Protein AF-A0A6N9B6I9-F1 (afdb_monomer)

Mean predicted aligned error: 2.63 Å

Radius of gyration: 11.9 Å; Cα contacts (8 Å, |Δi|>4): 116; chains: 1; bounding box: 31×24×28 Å

Sequence (80 aa):
EWNLRFDESIRFLGKCNYRDKTIHLSRSHTLDGKDSEIRDTILHEIAHALAGPKARHGPKWKTIAKQIGAKPRASFKPDT

Secondary structure (DSSP, 8-state):
--EEEEE--SS-SEEEETTTTEEEEEHHHHHHS-HHHHHHHHHHHHHHHHH-GGGTTSHHHHHHHHHTT----SS-----

Foldseek 3Di:
DAAEEEDCDPPDQWDQDPVRRYIYGYPCCVVVPDPVQNVLRVLLNVLCVVQDDVCQLHPSSLVSCVVSVHDSDNDDDHDD

pLDDT: mean 95.26, std 4.76, range [68.44, 98.62]

Structure (mmCIF, N/CA/C/O backbone):
data_AF-A0A6N9B6I9-F1
#
_entry.id   AF-A0A6N9B6I9-F1
#
loop_
_atom_site.group_PDB
_atom_site.id
_atom_site.type_symbol
_atom_site.label_atom_id
_atom_site.label_alt_id
_atom_site.label_comp_id
_atom_site.label_asym_id
_atom_site.label_entity_id
_atom_site.label_seq_id
_atom_site.pdbx_PDB_ins_code
_atom_site.Cartn_x
_atom_site.Cartn_y
_atom_site.Cartn_z
_atom_site.occupancy
_atom_site.B_iso_or_equiv
_atom_site.auth_seq_id
_atom_site.auth_comp_id
_atom_site.auth_asym_id
_atom_site.auth_atom_id
_atom_site.pdbx_PDB_model_num
ATOM 1 N N . GLU A 1 1 ? -15.597 4.986 -3.718 1.00 87.75 1 GLU A N 1
ATOM 2 C CA . GLU A 1 1 ? -14.625 4.570 -4.745 1.00 87.75 1 GLU A CA 1
ATOM 3 C C . GLU A 1 1 ? -13.232 5.048 -4.355 1.00 87.75 1 GLU A C 1
ATOM 5 O O . GLU A 1 1 ? -13.144 6.000 -3.578 1.00 87.75 1 GLU A O 1
ATOM 10 N N . TRP A 1 2 ? -12.189 4.343 -4.799 1.00 96.50 2 TRP A N 1
ATOM 11 C CA . TRP A 1 2 ? -10.778 4.691 -4.588 1.00 96.50 2 TRP A CA 1
ATOM 12 C C . TRP A 1 2 ? -10.124 4.979 -5.939 1.00 96.50 2 TRP A C 1
ATOM 14 O O . TRP A 1 2 ? -10.459 4.332 -6.927 1.00 96.50 2 TRP A O 1
ATOM 24 N N . ASN A 1 3 ? -9.185 5.919 -5.965 1.00 97.25 3 ASN A N 1
ATOM 25 C CA . ASN A 1 3 ? -8.418 6.282 -7.151 1.00 97.25 3 ASN A CA 1
ATOM 26 C C . ASN A 1 3 ? -7.016 5.672 -7.107 1.00 97.25 3 ASN A C 1
ATOM 28 O O . ASN A 1 3 ? -6.444 5.498 -6.031 1.00 97.25 3 ASN A O 1
ATOM 32 N N . LEU A 1 4 ? -6.437 5.432 -8.282 1.00 96.12 4 LEU A N 1
ATOM 33 C CA . LEU A 1 4 ? -5.021 5.117 -8.446 1.00 96.12 4 LEU A CA 1
ATOM 34 C C . LEU A 1 4 ? -4.330 6.288 -9.149 1.00 96.12 4 LEU A C 1
ATOM 36 O O . LEU A 1 4 ? -4.837 6.789 -10.154 1.00 96.12 4 LEU A O 1
ATOM 40 N N . ARG A 1 5 ? -3.185 6.733 -8.630 1.00 97.00 5 ARG A N 1
ATOM 41 C CA . ARG A 1 5 ? -2.360 7.774 -9.253 1.00 97.00 5 ARG A CA 1
ATOM 42 C C . ARG A 1 5 ? -0.892 7.389 -9.249 1.00 97.00 5 ARG A C 1
ATOM 44 O O . ARG A 1 5 ? -0.402 6.797 -8.293 1.00 97.00 5 ARG A O 1
ATOM 51 N N . PHE A 1 6 ? -0.190 7.799 -10.294 1.00 96.69 6 PHE A N 1
ATOM 52 C CA . PHE A 1 6 ? 1.263 7.739 -10.336 1.00 96.69 6 PHE A CA 1
ATOM 53 C C . PHE A 1 6 ? 1.859 9.067 -9.863 1.00 96.69 6 PHE A C 1
ATOM 55 O O . PHE A 1 6 ? 1.333 10.132 -10.188 1.00 96.69 6 PHE A O 1
ATOM 62 N N . ASP A 1 7 ? 2.935 8.992 -9.089 1.00 93.56 7 ASP A N 1
ATOM 63 C CA . ASP A 1 7 ? 3.638 10.126 -8.489 1.00 93.56 7 ASP A CA 1
ATOM 64 C C . ASP A 1 7 ? 5.134 10.064 -8.847 1.00 93.56 7 ASP A C 1
ATOM 66 O O . ASP A 1 7 ? 5.699 8.977 -8.952 1.00 93.56 7 ASP A O 1
ATOM 70 N N . GLU A 1 8 ? 5.786 11.215 -9.023 1.00 93.62 8 GLU A N 1
ATOM 71 C CA . GLU A 1 8 ? 7.232 11.299 -9.317 1.00 93.62 8 GLU A CA 1
ATOM 72 C C . GLU A 1 8 ? 8.110 11.133 -8.059 1.00 93.62 8 GLU A C 1
ATOM 74 O O . GLU A 1 8 ? 9.328 11.311 -8.095 1.00 93.62 8 GLU A O 1
ATOM 79 N N . SER A 1 9 ? 7.509 10.836 -6.906 1.00 89.88 9 SER A N 1
ATOM 80 C CA . SER A 1 9 ? 8.223 10.653 -5.649 1.00 89.88 9 SER A CA 1
ATOM 81 C C . SER A 1 9 ? 9.233 9.509 -5.712 1.00 89.88 9 SER A C 1
ATOM 83 O O . SER A 1 9 ? 8.909 8.365 -6.027 1.00 89.88 9 SER A O 1
ATOM 85 N N . ILE A 1 10 ? 10.449 9.817 -5.267 1.00 88.88 10 ILE A N 1
ATOM 86 C CA . ILE A 1 10 ? 11.523 8.853 -4.989 1.00 88.88 10 ILE A CA 1
ATOM 87 C C . ILE A 1 10 ? 11.602 8.469 -3.500 1.00 88.88 10 ILE A C 1
ATOM 89 O O . ILE A 1 10 ? 12.490 7.730 -3.089 1.00 88.88 10 ILE A O 1
ATOM 93 N N . ARG A 1 11 ? 10.713 9.017 -2.656 1.00 92.44 11 ARG A N 1
ATOM 94 C CA . ARG A 1 11 ? 10.756 8.838 -1.190 1.00 92.44 11 ARG A CA 1
ATOM 95 C C . ARG A 1 11 ? 9.908 7.672 -0.692 1.00 92.44 11 ARG A C 1
ATOM 97 O O . ARG A 1 11 ? 10.090 7.227 0.437 1.00 92.44 11 ARG A O 1
ATOM 104 N N . PHE A 1 12 ? 8.949 7.225 -1.493 1.00 94.44 12 PHE A N 1
ATOM 105 C CA . PHE A 1 12 ? 8.061 6.113 -1.175 1.00 94.44 12 PHE A CA 1
ATOM 106 C C . PHE A 1 12 ? 7.764 5.328 -2.447 1.00 94.44 12 PHE A C 1
ATOM 108 O O . PHE A 1 12 ? 7.725 5.909 -3.524 1.00 94.44 12 PHE A O 1
ATOM 115 N N . LEU A 1 13 ? 7.529 4.025 -2.313 1.00 96.19 13 LEU A N 1
ATOM 116 C CA . LEU A 1 13 ? 7.133 3.168 -3.435 1.00 96.19 13 LEU A CA 1
ATOM 117 C C . LEU A 1 13 ? 5.620 3.234 -3.678 1.00 96.19 13 LEU A C 1
ATOM 119 O O . LEU A 1 13 ? 5.170 3.263 -4.821 1.00 96.19 13 LEU A O 1
ATOM 123 N N . GLY A 1 14 ? 4.847 3.327 -2.594 1.00 96.75 14 GLY A N 1
ATOM 124 C CA . GLY A 1 14 ? 3.404 3.525 -2.599 1.00 96.75 14 GLY A CA 1
ATOM 125 C C . GLY A 1 14 ? 2.944 4.369 -1.409 1.00 96.75 14 GLY A C 1
ATOM 126 O O . GLY A 1 14 ? 3.705 4.595 -0.462 1.00 96.75 14 GLY A O 1
ATOM 127 N N . LYS A 1 15 ? 1.719 4.899 -1.484 1.00 97.31 15 LYS A N 1
ATOM 128 C CA . LYS A 1 15 ? 1.083 5.637 -0.384 1.00 97.31 15 LYS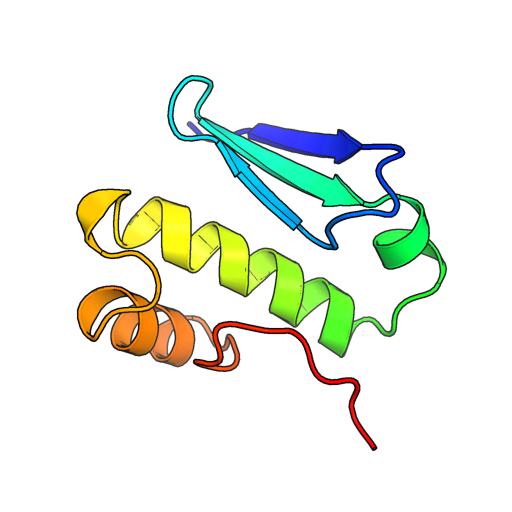 A CA 1
ATOM 129 C C . LYS A 1 15 ? -0.441 5.599 -0.466 1.00 97.31 15 LYS A C 1
ATOM 131 O O . LYS A 1 15 ? -1.029 6.065 -1.438 1.00 97.31 15 LYS A O 1
ATOM 136 N N . CYS A 1 16 ? -1.083 5.179 0.615 1.00 97.62 16 CYS A N 1
ATOM 137 C CA . CYS A 1 16 ? -2.523 5.278 0.817 1.00 97.62 16 CYS A CA 1
ATOM 138 C C . CYS A 1 16 ? -2.913 6.632 1.439 1.00 97.62 16 CYS A C 1
ATOM 140 O O . CYS A 1 16 ? -2.589 6.929 2.593 1.00 97.62 16 CYS A O 1
ATOM 142 N N . ASN A 1 17 ? -3.655 7.453 0.695 1.00 97.25 17 ASN A N 1
ATOM 143 C CA . ASN A 1 17 ? -4.236 8.701 1.178 1.00 97.25 17 ASN A CA 1
ATOM 144 C C . ASN A 1 17 ? -5.735 8.534 1.465 1.00 97.25 17 ASN A C 1
ATOM 146 O O . ASN A 1 17 ? -6.566 8.377 0.575 1.00 97.25 17 ASN A O 1
ATOM 150 N N . TYR A 1 18 ? -6.091 8.597 2.747 1.00 95.7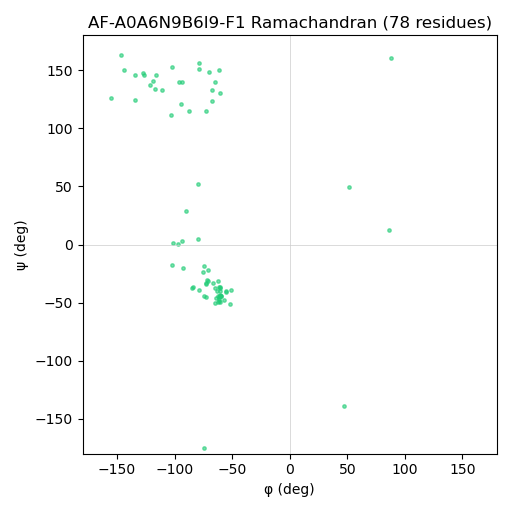5 18 TYR A N 1
ATOM 151 C CA . TYR A 1 18 ? -7.469 8.413 3.206 1.00 95.75 18 TYR A CA 1
ATOM 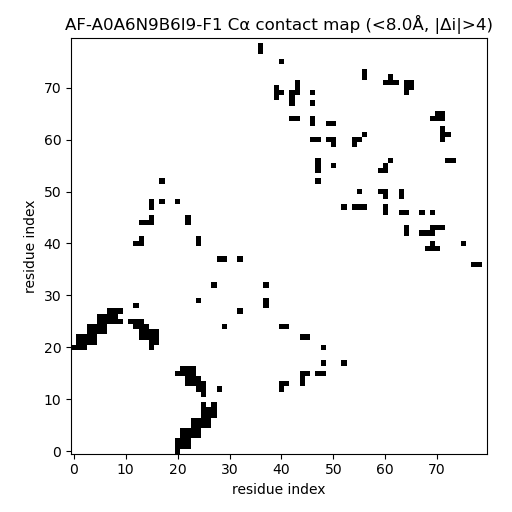152 C C . TYR A 1 18 ? -8.375 9.619 2.939 1.00 95.75 18 TYR A C 1
ATOM 154 O O . TYR A 1 18 ? -9.593 9.455 2.897 1.00 95.75 18 TYR A O 1
ATOM 162 N N . ARG A 1 19 ? -7.810 10.828 2.796 1.00 95.00 19 ARG A N 1
ATOM 163 C CA . ARG A 1 19 ? -8.593 12.066 2.650 1.00 95.00 19 ARG A CA 1
ATOM 164 C C . ARG A 1 19 ? -9.237 12.154 1.272 1.00 95.00 19 ARG A C 1
ATOM 166 O O . ARG A 1 19 ? -10.411 12.487 1.172 1.00 95.00 19 ARG A O 1
ATOM 173 N N . ASP A 1 20 ? -8.467 11.856 0.233 1.00 95.81 20 ASP A N 1
ATOM 174 C CA . ASP A 1 20 ? -8.909 11.870 -1.166 1.00 95.81 20 ASP A CA 1
ATOM 175 C C . ASP A 1 20 ? -9.212 10.461 -1.711 1.00 95.81 20 ASP A C 1
ATOM 177 O O . ASP A 1 20 ? -9.581 10.320 -2.876 1.00 95.81 20 ASP A O 1
ATOM 181 N N . LYS A 1 21 ? -9.075 9.425 -0.868 1.00 97.25 21 LYS A N 1
ATOM 182 C CA . LYS A 1 21 ? -9.230 8.007 -1.224 1.00 97.25 21 LYS A CA 1
ATOM 183 C C . LYS A 1 21 ? -8.376 7.635 -2.437 1.00 97.25 21 LYS A C 1
ATOM 185 O O . LYS A 1 21 ? -8.870 7.033 -3.389 1.00 97.25 21 LYS A O 1
ATOM 190 N N . THR A 1 22 ? -7.096 7.998 -2.405 1.00 98.31 22 THR A N 1
ATOM 191 C CA . THR A 1 22 ? -6.146 7.730 -3.491 1.00 98.31 22 THR A CA 1
ATOM 192 C C . 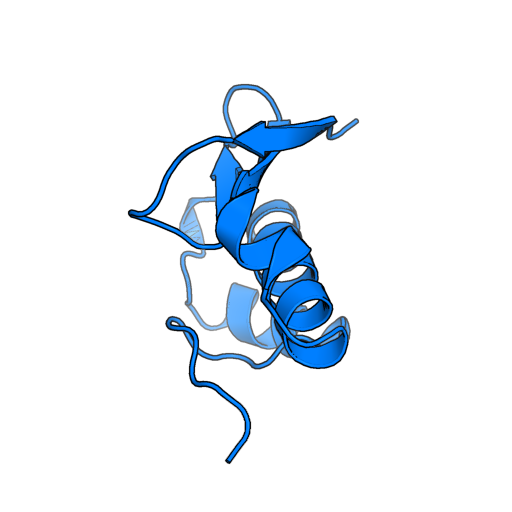THR A 1 22 ? -5.015 6.822 -3.029 1.00 98.31 22 THR A C 1
ATOM 194 O O . THR A 1 22 ? -4.405 7.044 -1.984 1.00 98.31 22 THR A O 1
ATOM 197 N N . ILE A 1 23 ? -4.707 5.811 -3.834 1.00 97.88 23 ILE A N 1
ATOM 198 C CA . ILE A 1 23 ? -3.464 5.051 -3.754 1.00 97.88 23 ILE A CA 1
ATOM 199 C C . ILE A 1 23 ? -2.487 5.683 -4.741 1.00 97.88 23 ILE A C 1
ATOM 201 O O . ILE A 1 23 ? -2.769 5.782 -5.934 1.00 97.88 23 ILE A O 1
ATOM 205 N N . HIS A 1 24 ? -1.349 6.135 -4.232 1.00 97.75 24 HIS A N 1
ATOM 206 C CA . HIS A 1 24 ? -0.243 6.623 -5.041 1.00 97.75 24 HIS A CA 1
ATOM 207 C C . HIS A 1 24 ? 0.769 5.501 -5.247 1.00 97.75 24 HIS A C 1
ATOM 209 O O . HIS A 1 24 ? 1.081 4.787 -4.295 1.00 97.75 24 HIS A O 1
ATOM 215 N N . LEU A 1 25 ? 1.315 5.395 -6.455 1.00 97.25 25 LEU A N 1
ATOM 216 C CA . LEU A 1 25 ? 2.475 4.569 -6.783 1.00 97.25 25 LEU A CA 1
ATOM 217 C C . LEU A 1 25 ? 3.576 5.450 -7.358 1.00 97.25 25 LEU A C 1
ATOM 219 O O . LEU A 1 25 ? 3.308 6.323 -8.182 1.00 97.25 25 LEU A O 1
ATOM 223 N N . SER A 1 26 ? 4.815 5.219 -6.943 1.00 96.56 26 SER A N 1
ATOM 224 C CA . SER A 1 26 ? 5.963 5.895 -7.540 1.00 96.56 26 SER A CA 1
ATOM 225 C C . SER A 1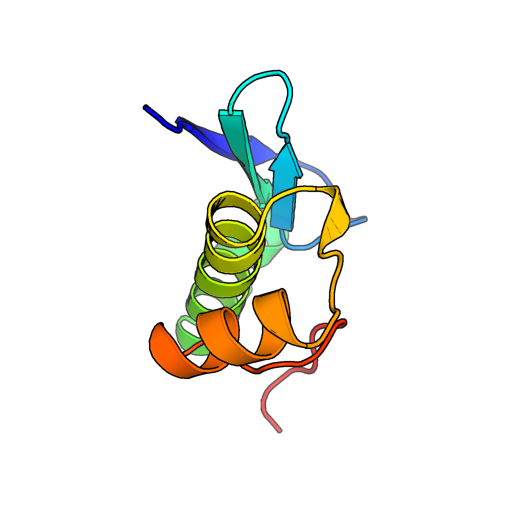 26 ? 6.164 5.4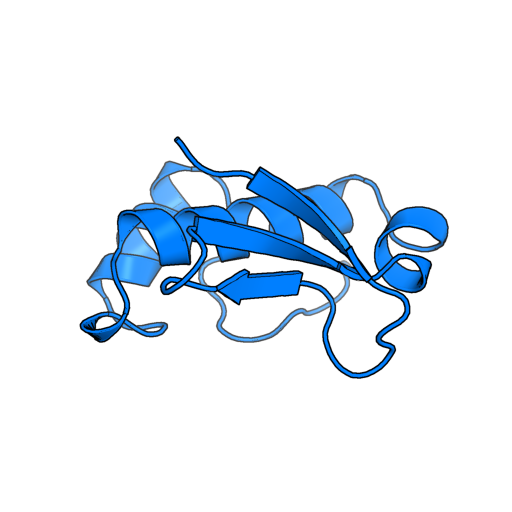37 -8.985 1.00 96.56 26 SER A C 1
ATOM 227 O 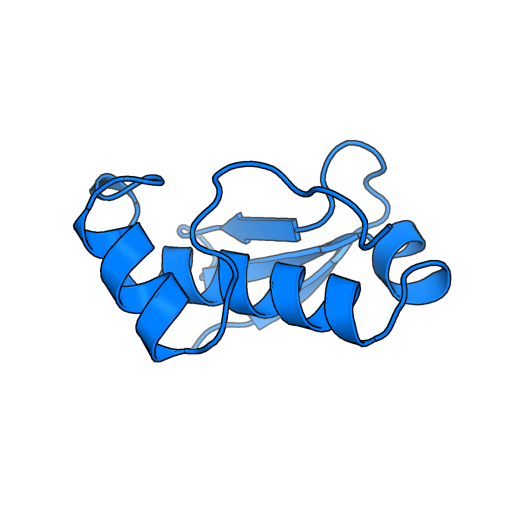O . SER A 1 26 ? 6.156 4.234 -9.269 1.00 96.56 26 SER A O 1
ATOM 229 N N . ARG A 1 27 ? 6.359 6.388 -9.906 1.00 95.19 27 ARG A N 1
ATOM 230 C CA . ARG A 1 27 ? 6.650 6.080 -11.311 1.00 95.19 27 ARG A CA 1
ATOM 231 C C . ARG A 1 27 ? 7.945 5.308 -11.472 1.00 95.19 27 ARG A C 1
ATOM 233 O O . ARG A 1 27 ? 7.926 4.301 -12.168 1.00 95.19 27 ARG A O 1
ATOM 240 N N . SER A 1 28 ? 9.027 5.736 -10.821 1.00 93.88 28 SER A N 1
ATOM 241 C CA . SER A 1 28 ? 10.310 5.030 -10.919 1.00 93.88 28 SER A CA 1
ATOM 242 C C . SER A 1 28 ? 10.179 3.595 -10.417 1.00 93.88 28 SER A C 1
ATOM 244 O O . SER A 1 28 ? 10.580 2.666 -11.104 1.00 93.88 28 SER A O 1
ATOM 246 N N . HIS A 1 29 ? 9.489 3.382 -9.291 1.00 93.44 29 HIS A N 1
ATOM 247 C CA . HIS A 1 29 ? 9.220 2.026 -8.809 1.00 93.44 29 HIS A CA 1
ATOM 248 C C . HIS A 1 29 ? 8.404 1.185 -9.800 1.00 93.44 29 HIS A C 1
ATOM 250 O O . HIS A 1 29 ? 8.679 0.002 -9.966 1.00 93.44 29 HIS A O 1
ATOM 256 N N . THR A 1 30 ? 7.404 1.785 -10.449 1.00 92.25 30 THR A N 1
ATOM 257 C CA . THR A 1 30 ? 6.533 1.078 -11.401 1.00 92.25 30 THR A CA 1
ATOM 258 C C . THR A 1 30 ? 7.257 0.737 -12.707 1.00 92.25 30 THR A C 1
ATOM 260 O O . THR A 1 30 ? 6.919 -0.254 -13.342 1.00 92.25 30 THR A O 1
ATOM 263 N N . LEU A 1 31 ? 8.225 1.556 -13.125 1.00 93.31 31 LEU A N 1
ATOM 264 C CA . LEU A 1 31 ? 8.983 1.343 -14.359 1.00 93.31 31 LEU A CA 1
ATOM 265 C C . LEU A 1 31 ? 10.168 0.389 -14.166 1.00 93.31 31 LEU A C 1
ATOM 267 O O . LEU A 1 31 ? 10.443 -0.411 -15.055 1.00 93.31 31 LEU A O 1
ATOM 271 N N . ASP A 1 32 ? 10.839 0.461 -13.014 1.00 91.88 32 ASP A N 1
ATOM 272 C CA . ASP A 1 32 ? 12.099 -0.253 -12.775 1.00 91.88 32 ASP A CA 1
ATOM 273 C C . ASP A 1 32 ? 11.927 -1.526 -11.923 1.00 91.88 32 ASP A C 1
ATOM 27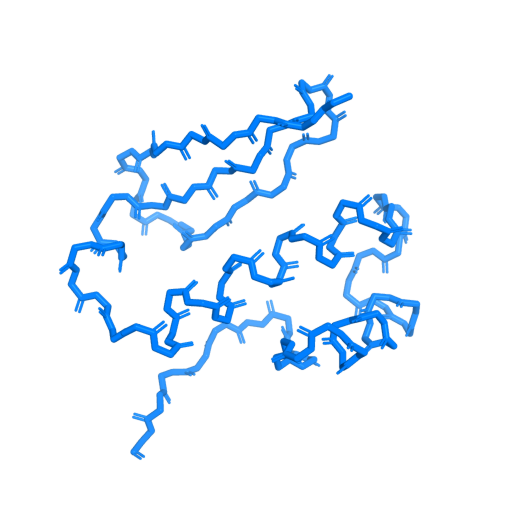5 O O . ASP A 1 32 ? 12.822 -2.370 -11.864 1.00 91.88 32 ASP A O 1
ATOM 279 N N . GLY A 1 33 ? 10.804 -1.654 -11.207 1.00 88.56 33 GLY A N 1
ATOM 280 C CA . GLY A 1 33 ? 10.540 -2.761 -10.287 1.00 88.56 33 GLY A CA 1
ATOM 281 C C . GLY A 1 33 ? 10.106 -4.050 -10.985 1.00 88.56 33 GLY A C 1
ATOM 282 O O . GLY A 1 33 ? 9.540 -4.032 -12.075 1.00 88.56 33 GLY A O 1
ATOM 283 N N . LYS A 1 34 ? 10.311 -5.196 -10.325 1.00 94.62 34 LYS A N 1
ATOM 284 C CA . LYS A 1 34 ? 9.735 -6.467 -10.794 1.00 94.62 34 LYS A CA 1
ATOM 285 C C . LYS A 1 34 ? 8.214 -6.454 -10.606 1.00 94.62 34 LYS A C 1
ATOM 287 O O . LYS A 1 34 ? 7.722 -5.942 -9.600 1.00 94.62 34 LYS A O 1
ATOM 292 N N . ASP A 1 35 ? 7.470 -7.135 -11.476 1.00 95.12 35 ASP A N 1
ATOM 293 C CA . ASP A 1 35 ? 6.008 -7.272 -11.358 1.00 95.12 35 ASP A CA 1
ATOM 294 C C . ASP A 1 35 ? 5.553 -7.757 -9.973 1.00 95.12 35 ASP A C 1
ATOM 296 O O . ASP A 1 35 ? 4.555 -7.276 -9.435 1.00 95.12 35 ASP A O 1
ATOM 300 N N . SER A 1 36 ? 6.292 -8.692 -9.363 1.00 95.06 36 SER A N 1
ATOM 301 C CA . SER A 1 36 ? 5.992 -9.200 -8.019 1.00 95.06 36 SER A CA 1
ATOM 302 C C . SER A 1 36 ? 6.136 -8.126 -6.941 1.00 95.06 36 SER A C 1
ATOM 304 O O . SER A 1 36 ? 5.342 -8.083 -6.003 1.00 95.06 36 SER A O 1
ATOM 306 N N . GLU A 1 37 ? 7.126 -7.250 -7.080 1.00 95.38 37 GLU A N 1
ATOM 307 C CA . GLU A 1 37 ? 7.429 -6.164 -6.152 1.00 95.38 37 GLU A CA 1
ATOM 308 C C . GLU A 1 37 ? 6.413 -5.031 -6.296 1.00 95.38 37 GLU A C 1
ATOM 310 O O . GLU A 1 37 ? 5.864 -4.566 -5.298 1.00 95.38 37 GLU A O 1
ATOM 315 N N . ILE A 1 38 ? 6.089 -4.655 -7.536 1.00 95.56 38 ILE A N 1
ATOM 316 C CA . ILE A 1 38 ? 5.054 -3.661 -7.840 1.00 95.56 38 ILE A CA 1
ATOM 317 C C . ILE A 1 38 ? 3.699 -4.152 -7.321 1.00 95.56 38 ILE A C 1
ATOM 319 O O . ILE A 1 38 ? 2.973 -3.409 -6.654 1.00 95.56 38 ILE A O 1
ATOM 323 N N . ARG A 1 39 ? 3.365 -5.426 -7.566 1.00 96.31 39 ARG A N 1
ATOM 324 C CA . ARG A 1 39 ? 2.133 -6.042 -7.063 1.00 96.31 39 ARG A CA 1
ATOM 325 C C . ARG A 1 39 ? 2.087 -6.037 -5.537 1.00 96.31 39 ARG A C 1
ATOM 327 O O . ARG A 1 39 ? 1.044 -5.698 -4.980 1.00 96.31 39 ARG A O 1
ATOM 334 N N . ASP A 1 40 ? 3.184 -6.384 -4.865 1.00 97.62 40 ASP A N 1
ATOM 335 C CA . ASP A 1 40 ? 3.263 -6.336 -3.402 1.00 97.62 40 ASP A CA 1
ATOM 336 C C . ASP A 1 40 ? 3.021 -4.916 -2.869 1.00 97.62 40 ASP A C 1
ATOM 338 O O . ASP A 1 40 ? 2.204 -4.740 -1.967 1.00 97.62 40 ASP A O 1
ATOM 342 N N . THR A 1 41 ? 3.629 -3.893 -3.480 1.00 97.19 41 THR A N 1
ATOM 343 C CA . THR A 1 41 ? 3.402 -2.479 -3.134 1.00 97.19 41 THR A CA 1
ATOM 344 C C . THR A 1 41 ? 1.938 -2.067 -3.317 1.00 97.19 41 THR A C 1
ATOM 346 O O . THR A 1 41 ? 1.356 -1.438 -2.434 1.00 97.19 41 THR A O 1
ATOM 349 N N . ILE A 1 42 ? 1.293 -2.460 -4.419 1.00 97.25 42 ILE A N 1
ATOM 350 C CA . ILE A 1 42 ? -0.134 -2.172 -4.650 1.00 97.25 42 ILE A CA 1
ATOM 351 C C . ILE A 1 42 ? -0.995 -2.806 -3.557 1.00 97.25 42 ILE A C 1
ATOM 353 O O . ILE A 1 42 ? -1.840 -2.141 -2.953 1.00 97.25 42 ILE A O 1
ATOM 357 N N . LEU A 1 43 ? -0.776 -4.092 -3.278 1.00 98.12 43 LEU A N 1
ATOM 358 C CA . LEU A 1 43 ? -1.540 -4.815 -2.267 1.00 98.12 43 LEU A CA 1
ATOM 359 C C . LEU A 1 43 ? -1.257 -4.273 -0.856 1.00 98.12 43 LEU A C 1
ATOM 361 O O . LEU A 1 43 ? -2.172 -4.209 -0.039 1.00 98.12 43 LEU A O 1
ATOM 365 N N . HIS A 1 44 ? -0.040 -3.803 -0.573 1.00 98.31 44 HIS A N 1
ATOM 366 C CA . HIS A 1 44 ? 0.305 -3.124 0.678 1.00 98.31 44 HIS A CA 1
ATOM 367 C C . HIS A 1 44 ? -0.585 -1.895 0.920 1.00 98.31 44 HIS A C 1
ATOM 369 O O . HIS A 1 44 ? -1.154 -1.737 2.007 1.00 98.31 44 HIS A O 1
ATOM 375 N N . GLU A 1 45 ? -0.746 -1.044 -0.095 1.00 98.25 45 GLU A N 1
ATOM 376 C CA . GLU A 1 45 ? -1.567 0.165 0.011 1.00 98.25 45 GLU A CA 1
ATOM 377 C C . GLU A 1 45 ? -3.070 -0.145 0.033 1.00 98.25 45 GLU A C 1
ATOM 379 O O . GLU A 1 45 ? -3.821 0.489 0.780 1.00 98.25 45 GLU A O 1
ATOM 384 N N . ILE A 1 46 ? -3.522 -1.176 -0.688 1.00 98.25 46 ILE A N 1
ATOM 385 C CA . ILE A 1 46 ? -4.904 -1.673 -0.579 1.00 98.25 46 ILE A CA 1
ATOM 386 C C . ILE A 1 46 ? -5.175 -2.212 0.834 1.00 98.25 46 ILE A C 1
ATOM 388 O O . ILE A 1 46 ? -6.236 -1.949 1.404 1.00 98.25 46 ILE A O 1
ATOM 392 N N . ALA A 1 47 ? -4.222 -2.916 1.451 1.00 98.50 47 ALA A N 1
ATOM 393 C CA . ALA A 1 47 ? -4.370 -3.384 2.826 1.00 98.50 47 ALA A CA 1
ATOM 394 C C . ALA A 1 47 ? -4.536 -2.215 3.810 1.00 98.50 47 ALA A C 1
ATOM 396 O O . ALA A 1 47 ? -5.334 -2.322 4.742 1.00 98.50 47 ALA A O 1
ATOM 397 N N . HIS A 1 48 ? -3.855 -1.083 3.596 1.00 98.38 48 HIS A N 1
ATOM 398 C CA . HIS A 1 48 ? -4.092 0.146 4.370 1.00 98.38 48 HIS A CA 1
ATOM 399 C C . HIS A 1 48 ? -5.509 0.679 4.176 1.00 98.38 48 HIS A C 1
ATOM 401 O O . HIS A 1 48 ? -6.218 0.904 5.161 1.00 98.38 48 HIS A O 1
ATOM 407 N N . ALA A 1 49 ? -5.951 0.804 2.924 1.00 98.06 49 ALA A N 1
ATOM 408 C CA . ALA A 1 49 ? -7.294 1.267 2.581 1.00 98.06 49 ALA A CA 1
ATOM 409 C C . ALA A 1 49 ? -8.399 0.433 3.261 1.00 98.06 49 ALA A C 1
ATOM 411 O O . ALA A 1 49 ? -9.368 0.993 3.778 1.00 98.06 49 ALA A O 1
ATOM 412 N N . LEU A 1 50 ? -8.228 -0.892 3.316 1.00 98.00 50 LEU A N 1
ATOM 413 C CA . LEU A 1 50 ? -9.169 -1.828 3.942 1.00 98.00 50 LEU A CA 1
ATOM 414 C C . LEU A 1 50 ? -9.058 -1.869 5.477 1.00 98.00 50 LEU A C 1
ATOM 416 O O . LEU A 1 50 ? -10.064 -1.971 6.185 1.00 98.00 50 LEU A O 1
ATOM 420 N N . ALA A 1 51 ? -7.843 -1.799 6.026 1.00 98.06 51 ALA A N 1
ATOM 421 C CA . ALA A 1 51 ? -7.629 -1.860 7.471 1.00 98.06 51 ALA A CA 1
ATOM 422 C C . ALA A 1 51 ? -8.081 -0.573 8.178 1.00 98.06 51 ALA A C 1
ATOM 424 O O . ALA A 1 51 ? -8.598 -0.630 9.304 1.00 98.06 51 ALA A O 1
ATOM 425 N N . GLY A 1 52 ? -7.931 0.564 7.498 1.00 97.06 52 GLY A N 1
ATOM 426 C CA . GLY A 1 52 ? -8.226 1.900 7.993 1.00 97.06 52 GLY A CA 1
ATOM 427 C C . GLY A 1 52 ? -7.036 2.550 8.716 1.00 97.06 52 GLY A C 1
ATOM 428 O O . GLY A 1 52 ? -6.148 1.863 9.226 1.00 97.06 52 GLY A O 1
ATOM 429 N N . PRO A 1 53 ? -7.037 3.888 8.852 1.00 96.31 53 PRO A N 1
ATOM 430 C CA . PRO A 1 53 ? -5.861 4.669 9.256 1.00 96.31 53 PRO A CA 1
ATOM 431 C C . PRO A 1 53 ? -5.344 4.340 10.661 1.00 96.31 53 PRO A C 1
ATOM 433 O O . PRO A 1 53 ? -4.143 4.395 10.916 1.00 96.31 53 PRO A O 1
ATOM 436 N N . LYS A 1 54 ? -6.237 3.951 11.580 1.00 97.31 54 LYS A N 1
ATOM 437 C CA . LYS A 1 54 ? -5.865 3.572 12.952 1.00 97.31 54 LYS A CA 1
ATOM 438 C C . LYS A 1 54 ? -5.115 2.240 13.019 1.00 97.31 54 LYS A C 1
ATOM 440 O O . LYS A 1 54 ? -4.414 1.999 13.995 1.00 97.31 54 LYS A O 1
ATOM 445 N N . ALA A 1 55 ? -5.258 1.379 12.008 1.00 97.44 55 ALA A N 1
ATOM 446 C CA . ALA A 1 55 ? -4.618 0.071 12.008 1.00 97.44 55 ALA A CA 1
ATOM 447 C C . ALA A 1 55 ? -3.100 0.170 11.828 1.00 97.44 55 ALA A C 1
ATOM 449 O O . ALA A 1 55 ? -2.385 -0.667 12.380 1.00 97.44 55 ALA A O 1
ATOM 450 N N . ARG A 1 56 ? -2.608 1.182 11.089 1.00 95.94 56 ARG A N 1
ATOM 451 C CA . ARG A 1 56 ? -1.196 1.291 10.671 1.00 95.94 56 ARG A CA 1
ATOM 452 C C . ARG A 1 56 ? -0.734 -0.064 10.108 1.00 95.94 56 ARG A C 1
ATOM 454 O O . ARG A 1 56 ? -1.518 -0.748 9.469 1.00 95.94 56 ARG A O 1
ATOM 461 N N . HIS A 1 57 ? 0.479 -0.518 10.416 1.00 98.06 57 HIS A N 1
ATOM 462 C CA . HIS A 1 57 ? 0.934 -1.887 10.121 1.00 98.06 57 HIS A CA 1
ATOM 463 C C . HIS A 1 57 ? 0.651 -2.885 11.264 1.00 98.06 57 HIS A C 1
ATOM 465 O O . HIS A 1 57 ? 1.402 -3.840 11.476 1.00 98.06 57 HIS A O 1
ATOM 471 N N . GLY A 1 58 ? -0.402 -2.644 12.051 1.00 98.06 58 GLY A N 1
ATOM 472 C CA . GLY A 1 58 ? -0.806 -3.459 13.199 1.00 98.06 58 GLY A CA 1
ATOM 473 C C . GLY A 1 58 ? -1.471 -4.794 12.822 1.00 98.06 58 GLY A C 1
ATOM 474 O O . GLY A 1 58 ? -1.561 -5.139 11.641 1.00 98.06 58 GLY A O 1
ATOM 475 N N . PRO A 1 59 ? -1.970 -5.569 13.807 1.00 98.44 59 PRO A N 1
ATOM 476 C CA . PRO A 1 59 ? -2.504 -6.920 13.584 1.00 98.44 59 PRO A CA 1
ATOM 477 C C . PRO A 1 59 ? -3.620 -6.997 12.533 1.00 98.44 59 PRO A C 1
ATOM 479 O O . PRO A 1 59 ? -3.620 -7.906 11.702 1.00 98.44 59 PRO A O 1
ATOM 482 N N . LYS A 1 60 ? -4.529 -6.012 12.519 1.00 98.50 60 LYS A N 1
ATOM 483 C CA . LYS A 1 60 ? -5.607 -5.924 11.522 1.00 98.50 60 LYS A CA 1
ATOM 484 C C . LYS A 1 60 ? -5.049 -5.788 10.103 1.00 98.50 60 LYS A C 1
ATOM 486 O O . LYS A 1 60 ? -5.433 -6.550 9.224 1.00 98.50 60 LYS A O 1
ATOM 491 N N . TRP A 1 61 ? -4.105 -4.868 9.900 1.00 98.62 61 TRP A N 1
ATOM 492 C CA . TRP A 1 61 ? -3.452 -4.679 8.605 1.00 98.62 61 TRP A CA 1
ATOM 493 C C . TRP A 1 61 ? -2.675 -5.923 8.180 1.00 98.62 61 TRP A C 1
ATOM 495 O O . TRP A 1 61 ? -2.842 -6.377 7.059 1.00 98.62 61 TRP A O 1
ATOM 505 N N . LYS A 1 62 ? -1.906 -6.546 9.085 1.00 98.62 62 LYS A N 1
ATOM 506 C CA . LYS A 1 62 ? -1.155 -7.779 8.778 1.00 98.62 62 LYS A CA 1
ATOM 507 C C . LYS A 1 62 ? -2.066 -8.936 8.367 1.00 98.62 62 LYS A C 1
ATOM 509 O O . LYS A 1 62 ? -1.683 -9.731 7.514 1.00 98.62 62 LYS A O 1
ATOM 514 N N . THR A 1 63 ? -3.240 -9.040 8.985 1.00 98.56 63 THR A N 1
ATOM 515 C CA . THR A 1 63 ? -4.242 -10.058 8.644 1.00 98.56 63 THR A CA 1
ATOM 516 C C . THR A 1 63 ? -4.760 -9.835 7.229 1.00 98.56 63 THR A C 1
ATOM 518 O O . THR A 1 63 ? -4.698 -10.748 6.413 1.00 98.56 63 THR A O 1
ATOM 521 N N . ILE A 1 64 ? -5.173 -8.605 6.916 1.00 98.62 64 ILE A N 1
ATOM 522 C CA . ILE A 1 64 ? -5.672 -8.238 5.586 1.00 98.62 64 ILE A CA 1
ATOM 523 C C . ILE A 1 64 ? -4.578 -8.388 4.528 1.00 98.62 64 ILE A C 1
ATOM 525 O O . ILE A 1 64 ? -4.824 -8.999 3.497 1.00 98.62 64 ILE A O 1
ATOM 529 N N . ALA A 1 65 ? -3.366 -7.899 4.800 1.00 98.50 65 ALA A N 1
ATOM 530 C CA . ALA A 1 65 ? -2.210 -8.019 3.917 1.00 98.50 65 ALA A CA 1
ATOM 531 C C . ALA A 1 65 ? -1.995 -9.479 3.495 1.00 98.50 65 ALA A C 1
ATOM 533 O O . ALA A 1 65 ? -1.980 -9.772 2.304 1.00 98.50 65 ALA A O 1
ATOM 534 N N . LYS A 1 66 ? -1.954 -10.412 4.457 1.00 98.38 66 LYS A N 1
ATOM 535 C CA . LYS A 1 66 ? -1.862 -11.850 4.158 1.00 98.38 66 LYS A CA 1
ATOM 536 C C . LYS A 1 66 ? -3.050 -12.360 3.341 1.00 98.38 66 LYS A C 1
ATOM 538 O O . LYS A 1 66 ? -2.841 -13.114 2.399 1.00 98.38 66 LYS A O 1
ATOM 543 N N . GLN A 1 67 ? -4.275 -11.966 3.697 1.00 98.56 67 GLN A N 1
ATOM 544 C CA . GLN A 1 67 ? -5.495 -12.415 3.013 1.00 98.56 67 GLN A CA 1
ATOM 545 C C . GLN A 1 67 ? -5.521 -12.023 1.534 1.00 98.56 67 GLN A C 1
ATOM 547 O O . GLN A 1 67 ? -5.987 -12.805 0.713 1.00 98.56 67 GLN A O 1
ATOM 552 N N . ILE A 1 68 ? -5.010 -10.838 1.192 1.00 98.31 68 ILE A N 1
ATOM 553 C CA . ILE A 1 68 ? -4.988 -10.345 -0.193 1.00 98.31 68 ILE A CA 1
ATOM 554 C C . ILE A 1 68 ? -3.681 -10.666 -0.934 1.00 98.31 68 ILE A C 1
ATOM 556 O O . ILE A 1 68 ? -3.520 -10.265 -2.082 1.00 98.31 68 ILE A O 1
ATOM 560 N N . GLY A 1 69 ? -2.754 -11.391 -0.298 1.00 97.75 69 GLY A N 1
ATOM 561 C CA . GLY A 1 69 ? -1.496 -11.831 -0.906 1.00 97.75 69 GLY A CA 1
ATOM 562 C C . GLY A 1 69 ? -0.335 -10.832 -0.832 1.00 97.75 69 GLY A C 1
ATOM 563 O O . GLY A 1 69 ? 0.671 -11.047 -1.500 1.00 97.75 69 GLY A O 1
ATOM 564 N N . ALA A 1 70 ? -0.440 -9.772 -0.027 1.00 97.62 70 ALA A N 1
ATOM 565 C CA . ALA A 1 70 ? 0.686 -8.893 0.290 1.00 97.62 70 ALA A CA 1
ATOM 566 C C . ALA A 1 70 ? 1.600 -9.511 1.360 1.00 97.62 70 ALA A C 1
ATOM 568 O O . ALA A 1 70 ? 1.157 -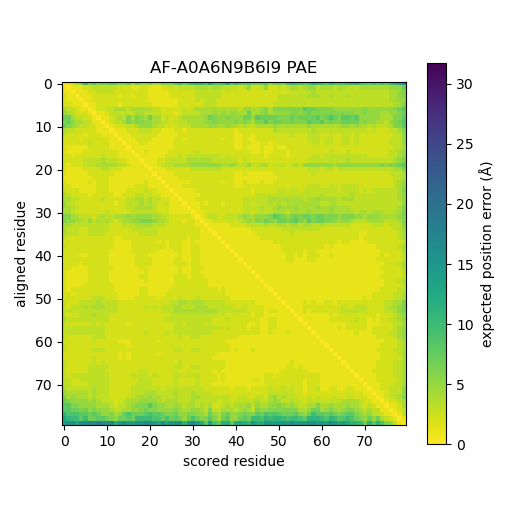10.199 2.290 1.00 97.62 70 ALA A O 1
ATOM 569 N N . LYS A 1 71 ? 2.887 -9.171 1.312 1.00 97.25 71 LYS A N 1
ATOM 570 C CA . LYS A 1 71 ? 3.848 -9.461 2.375 1.00 97.25 71 LYS A CA 1
ATOM 571 C C . LYS A 1 71 ? 3.475 -8.615 3.607 1.00 97.25 71 LYS A C 1
ATOM 573 O O . LYS A 1 71 ? 3.449 -7.388 3.538 1.00 97.25 71 LYS A O 1
ATOM 578 N N . PRO A 1 72 ? 3.237 -9.217 4.791 1.00 96.88 72 PRO A N 1
ATOM 579 C CA . PRO A 1 72 ? 2.805 -8.501 5.998 1.00 96.88 72 PRO A CA 1
ATOM 580 C C . PRO A 1 72 ? 3.981 -7.811 6.714 1.00 96.88 72 PRO A C 1
ATOM 582 O O . PRO A 1 72 ? 4.212 -8.006 7.913 1.00 96.88 72 PRO A O 1
ATOM 585 N N . ARG A 1 73 ? 4.755 -7.022 5.967 1.00 95.94 73 ARG A N 1
ATOM 586 C CA . ARG A 1 73 ? 5.927 -6.268 6.420 1.00 95.94 73 ARG A CA 1
ATOM 587 C C . ARG A 1 73 ? 5.679 -4.777 6.210 1.00 95.94 73 ARG A C 1
ATOM 589 O O . ARG A 1 73 ? 5.100 -4.375 5.211 1.00 95.94 73 ARG A O 1
ATOM 596 N N . ALA A 1 74 ? 6.115 -3.958 7.165 1.00 93.69 74 ALA A N 1
ATOM 597 C CA . ALA A 1 74 ? 5.906 -2.509 7.114 1.00 93.69 74 ALA A CA 1
ATOM 598 C C . ALA A 1 74 ? 6.808 -1.796 6.094 1.00 93.69 74 ALA A C 1
ATOM 600 O O . ALA A 1 74 ? 6.522 -0.667 5.711 1.00 93.69 74 ALA A O 1
ATOM 601 N N . SER A 1 75 ? 7.891 -2.450 5.676 1.00 92.56 75 SER A N 1
ATOM 602 C CA . SER A 1 75 ? 8.845 -1.939 4.704 1.00 92.56 75 SER A CA 1
ATOM 603 C C . SER A 1 75 ? 9.056 -2.938 3.577 1.00 92.56 75 SER A C 1
ATOM 605 O O . SER A 1 75 ? 9.019 -4.158 3.781 1.00 92.56 75 SER A O 1
ATOM 607 N N . PHE A 1 76 ? 9.308 -2.386 2.395 1.00 90.38 76 PHE A N 1
ATOM 608 C CA . PHE A 1 76 ? 9.701 -3.147 1.226 1.00 90.38 76 PHE A CA 1
ATOM 609 C C . PHE A 1 76 ? 11.064 -3.810 1.445 1.00 90.38 76 PHE A C 1
ATOM 611 O O . PHE A 1 76 ? 11.980 -3.220 2.026 1.00 90.38 76 PHE A O 1
ATOM 618 N N . LYS A 1 77 ? 11.189 -5.049 0.972 1.00 88.56 77 LYS A N 1
ATOM 619 C CA . LYS A 1 77 ? 12.463 -5.745 0.812 1.00 88.56 77 LYS A CA 1
ATOM 620 C C . LYS A 1 77 ? 12.445 -6.400 -0.568 1.00 88.56 77 LYS A C 1
ATOM 622 O O . LYS A 1 77 ? 11.499 -7.158 -0.804 1.00 88.56 77 LYS A O 1
ATOM 627 N N . PRO A 1 78 ? 13.435 -6.117 -1.429 1.00 81.00 78 PRO A N 1
ATOM 628 C CA . PRO A 1 78 ? 13.498 -6.726 -2.746 1.00 81.00 78 PRO A CA 1
ATOM 629 C C . PRO A 1 78 ? 13.629 -8.240 -2.619 1.00 81.00 78 PRO A C 1
ATOM 631 O O . PRO A 1 78 ? 14.177 -8.749 -1.632 1.00 81.00 78 PRO A O 1
ATOM 634 N N . ASP A 1 79 ? 13.096 -8.944 -3.609 1.00 78.19 79 ASP A N 1
ATOM 635 C CA . ASP A 1 79 ? 13.252 -10.392 -3.685 1.00 78.19 79 ASP A CA 1
ATOM 636 C C . ASP A 1 79 ? 14.701 -10.704 -4.084 1.00 78.19 79 ASP A C 1
ATOM 638 O O . ASP A 1 79 ? 15.145 -10.314 -5.171 1.00 78.19 79 ASP A O 1
ATOM 642 N N . THR A 1 80 ? 15.427 -11.346 -3.159 1.00 68.44 80 THR A N 1
ATOM 643 C CA . THR A 1 80 ? 16.793 -11.869 -3.339 1.00 68.44 80 THR A CA 1
ATOM 644 C C . THR A 1 80 ? 16.834 -12.986 -4.359 1.00 68.44 80 THR A C 1
ATOM 646 O O . THR A 1 80 ? 15.955 -13.872 -4.247 1.00 68.44 80 THR A O 1
#

Solvent-accessible surface area (backbone atoms only — not comparable to full-atom values): 4641 Å² total; per-residue (Å²): 134,74,45,80,45,78,36,90,50,87,88,49,61,49,44,62,38,80,89,82,31,31,38,38,34,12,44,64,46,66,72,74,44,54,70,71,55,44,49,32,42,52,34,47,31,48,19,41,68,73,47,35,84,90,32,57,82,35,73,62,15,34,52,45,11,50,74,75,69,12,73,72,58,91,63,92,73,84,90,126

Nearest PDB structures (foldseek):
  4jix-assembly1_B  TM=9.028E-01  e=3.838E-03  Methanocaldococcus jannaschii DSM 2661
  4qhi-assembly2_C  TM=8.080E-01  e=1.534E-02  Methanocaldococcus jannaschii DSM 2661
  4jix-assembly1_A  TM=8.836E-01  e=4.126E-02  Methanocaldococcus jannaschii DSM 2661
  4qhi-assembly1_B  TM=7.524E-01  e=2.279E-02  Methanocaldococcus jannaschii DSM 2661
  4qhj-assembly1_B  TM=7.350E-01  e=1.750E-02  Methanocaldococcus jannaschii DSM 2661